Protein AF-A0A7S1PB16-F1 (afdb_monomer_lite)

Structure (mmCIF, N/CA/C/O backbone):
data_AF-A0A7S1PB16-F1
#
_entry.id   AF-A0A7S1PB16-F1
#
loop_
_atom_site.group_PDB
_atom_site.id
_atom_site.type_symbol
_atom_site.label_atom_id
_atom_site.label_alt_id
_atom_site.label_comp_id
_atom_site.label_asym_id
_atom_site.label_entity_id
_atom_site.label_seq_id
_atom_site.pdbx_PDB_ins_code
_atom_site.Cartn_x
_atom_site.Cartn_y
_atom_site.Cartn_z
_atom_site.occupancy
_atom_site.B_iso_or_equiv
_atom_site.auth_seq_id
_atom_site.auth_comp_id
_atom_site.auth_asym_id
_atom_site.auth_atom_id
_atom_site.pdbx_PDB_model_num
ATOM 1 N N . MET A 1 1 ? -54.502 21.151 34.343 1.00 48.69 1 MET A N 1
ATOM 2 C CA . MET A 1 1 ? -53.659 20.332 33.435 1.00 48.69 1 MET A CA 1
ATOM 3 C C . MET A 1 1 ? -52.154 20.657 33.567 1.00 48.69 1 MET A C 1
ATOM 5 O O . MET A 1 1 ? -51.455 20.676 32.569 1.00 48.69 1 MET A O 1
ATOM 9 N N . GLY A 1 2 ? -51.617 20.882 34.780 1.00 51.62 2 GLY A N 1
ATOM 10 C CA . GLY A 1 2 ? -50.191 21.229 34.991 1.00 51.62 2 GLY A CA 1
ATOM 11 C C . GLY A 1 2 ? -49.327 20.142 35.654 1.00 51.62 2 GLY A C 1
ATOM 12 O O . GLY A 1 2 ? -48.115 20.287 35.730 1.00 51.62 2 GLY A O 1
ATOM 13 N N . GLY A 1 3 ? -49.925 19.041 36.126 1.00 49.81 3 GLY A N 1
ATOM 14 C CA . GLY A 1 3 ? -49.221 18.004 36.903 1.00 49.81 3 GLY A CA 1
ATOM 15 C C . GLY A 1 3 ? -48.547 16.899 36.080 1.00 49.81 3 GLY A C 1
ATOM 16 O O . GLY A 1 3 ? -47.761 16.126 36.617 1.00 49.81 3 GLY A O 1
ATOM 17 N N . VAL A 1 4 ? -48.834 16.808 34.778 1.00 56.12 4 VAL A N 1
ATOM 18 C CA . VAL A 1 4 ? -48.311 15.723 33.925 1.00 56.12 4 VAL A CA 1
ATOM 19 C C . VAL A 1 4 ? -46.849 15.975 33.549 1.00 56.12 4 VAL A C 1
ATOM 21 O O . VAL A 1 4 ? -46.043 15.052 33.558 1.00 56.12 4 VAL A O 1
ATOM 24 N N . ILE A 1 5 ? -46.476 17.234 33.304 1.00 54.56 5 ILE A N 1
ATOM 25 C CA . ILE A 1 5 ? -45.124 17.603 32.857 1.00 54.56 5 ILE A CA 1
ATOM 26 C C . ILE A 1 5 ? -44.101 17.451 33.998 1.00 54.56 5 ILE A C 1
ATOM 28 O O . ILE A 1 5 ? -42.995 16.965 33.770 1.00 54.56 5 ILE A O 1
ATOM 32 N N . GLY A 1 6 ? -44.488 17.762 35.242 1.00 54.44 6 GLY A N 1
ATOM 33 C CA . GLY A 1 6 ? -43.626 17.573 36.417 1.00 54.44 6 GLY A CA 1
ATOM 34 C C . GLY A 1 6 ? -43.281 16.103 36.684 1.00 54.44 6 GLY A C 1
ATOM 35 O O . GLY A 1 6 ? -42.134 15.777 36.985 1.00 54.44 6 GLY A O 1
ATOM 36 N N . ASN A 1 7 ? -44.243 15.197 36.475 1.00 56.00 7 ASN A N 1
ATOM 37 C CA . ASN A 1 7 ? -44.021 13.756 36.621 1.00 56.00 7 ASN A CA 1
ATOM 38 C C . ASN A 1 7 ? -43.129 13.172 35.515 1.00 56.00 7 ASN A C 1
ATOM 40 O O . ASN A 1 7 ? -42.406 12.208 35.758 1.00 56.00 7 ASN A O 1
ATOM 44 N N . VAL A 1 8 ? -43.142 13.757 34.313 1.00 58.09 8 VAL A N 1
ATOM 45 C CA . VAL A 1 8 ? -42.243 13.353 33.220 1.00 58.09 8 VAL A CA 1
ATOM 46 C C . VAL A 1 8 ? -40.807 13.788 33.520 1.00 58.09 8 VAL A C 1
ATOM 48 O O . VAL A 1 8 ? -39.894 12.978 33.375 1.00 58.09 8 VAL A O 1
ATOM 51 N N . LEU A 1 9 ? -40.592 15.008 34.025 1.00 52.78 9 LEU A N 1
ATOM 52 C CA . LEU A 1 9 ? -39.249 15.475 34.393 1.00 52.78 9 LEU A CA 1
ATOM 53 C C . LEU A 1 9 ? -38.642 14.672 35.556 1.00 52.78 9 LEU A C 1
ATOM 55 O O . LEU A 1 9 ? -37.471 14.299 35.494 1.00 52.78 9 LEU A O 1
ATOM 59 N N . ALA A 1 10 ? -39.437 14.335 36.577 1.00 53.69 10 ALA A N 1
ATOM 60 C CA . ALA A 1 10 ? -38.983 13.494 37.688 1.00 53.69 10 ALA A CA 1
ATOM 61 C C . ALA A 1 10 ? -38.607 12.069 37.232 1.00 53.69 10 ALA A C 1
ATOM 63 O O . ALA A 1 10 ? -37.671 11.462 37.758 1.00 53.69 10 ALA A O 1
ATOM 64 N N . LYS A 1 11 ? -39.294 11.545 36.209 1.00 53.03 11 LYS A N 1
ATOM 65 C CA . LYS A 1 11 ? -39.022 10.224 35.623 1.00 53.03 11 LYS A CA 1
ATOM 66 C C . LYS A 1 11 ? -37.785 10.209 34.719 1.00 53.03 11 LYS A C 1
ATOM 68 O O . LYS A 1 11 ? -37.146 9.172 34.597 1.00 53.03 11 LYS A O 1
ATOM 73 N N . VAL A 1 12 ? -37.411 11.353 34.139 1.00 53.09 12 VAL A N 1
ATOM 74 C CA . VAL A 1 12 ? -36.155 11.514 33.383 1.00 53.09 12 VAL A CA 1
ATOM 75 C C . VAL A 1 12 ? -34.954 11.682 34.322 1.00 53.09 12 VAL A C 1
ATOM 77 O O . VAL A 1 12 ? -33.888 11.142 34.042 1.00 53.09 12 VAL A O 1
ATOM 80 N N . MET A 1 13 ? -35.118 12.352 35.469 1.00 46.88 13 MET A N 1
ATOM 81 C CA . MET A 1 13 ? -34.020 12.567 36.427 1.00 46.88 13 MET A CA 1
ATOM 82 C C . MET A 1 13 ? -33.721 11.369 37.344 1.00 46.88 13 MET A C 1
ATOM 84 O O . MET A 1 13 ? -32.652 11.323 37.943 1.00 46.88 13 MET A O 1
ATOM 88 N N . THR A 1 14 ? -34.620 10.385 37.448 1.00 47.25 14 THR A N 1
ATOM 89 C CA . THR A 1 14 ? -34.442 9.196 38.310 1.00 47.25 14 THR A CA 1
ATOM 90 C C . THR A 1 14 ? -33.846 7.984 37.601 1.00 47.25 14 THR A C 1
ATOM 92 O O . THR A 1 14 ? -33.612 6.961 38.241 1.00 47.25 14 THR A O 1
ATOM 95 N N . VAL A 1 15 ? -33.479 8.087 36.319 1.00 48.22 15 VAL A N 1
ATOM 96 C CA . VAL A 1 15 ? -32.651 7.055 35.662 1.00 48.22 15 VAL A CA 1
ATOM 97 C C . VAL A 1 15 ? -31.168 7.275 35.993 1.00 48.22 15 VAL A C 1
ATOM 99 O O . VAL A 1 15 ? -30.276 7.208 35.153 1.00 48.22 15 VAL A O 1
ATOM 102 N N . SER A 1 16 ? -30.892 7.545 37.265 1.00 47.16 16 SER A N 1
ATOM 103 C CA . SER A 1 16 ? -29.591 7.338 37.868 1.00 47.16 16 SER A CA 1
ATOM 104 C C . SER A 1 16 ? -29.520 5.890 38.351 1.00 47.16 16 SER A C 1
ATOM 106 O O . SER A 1 16 ? -30.178 5.507 39.312 1.00 47.16 16 SER A O 1
ATOM 108 N N . VAL A 1 17 ? -28.637 5.137 37.694 1.00 50.22 17 VAL A N 1
ATOM 109 C CA . VAL A 1 17 ? -27.987 3.907 38.172 1.00 50.22 17 VAL A CA 1
ATOM 110 C C . VAL A 1 17 ? -28.841 2.632 38.180 1.00 50.22 17 VAL A C 1
ATOM 112 O O . VAL A 1 17 ? -29.514 2.284 39.141 1.00 50.22 17 VAL A O 1
ATOM 115 N N . SER A 1 18 ? -28.618 1.803 37.160 1.00 40.47 18 SER A N 1
ATOM 116 C CA . SER A 1 18 ? -28.539 0.355 37.369 1.00 40.47 18 SER A CA 1
ATOM 117 C C . SER A 1 18 ? -27.461 -0.227 36.455 1.00 40.47 18 SER A C 1
ATOM 119 O O . SER A 1 18 ? -27.718 -0.654 35.330 1.00 40.47 18 SER A O 1
ATOM 121 N N . ARG A 1 19 ? -26.208 -0.212 36.932 1.00 47.47 19 ARG A N 1
ATOM 122 C CA . ARG A 1 19 ? -25.180 -1.130 36.427 1.00 47.47 19 ARG A CA 1
ATOM 123 C C . ARG A 1 19 ? -25.628 -2.532 36.830 1.00 47.47 19 ARG A C 1
ATOM 125 O O . ARG A 1 19 ? -25.368 -2.959 37.951 1.00 47.47 19 ARG A O 1
ATOM 132 N N . LYS A 1 20 ? -26.330 -3.240 35.944 1.00 45.88 20 LYS A N 1
ATOM 133 C CA . LYS A 1 20 ? -26.511 -4.683 36.116 1.00 45.88 20 LYS A CA 1
ATOM 134 C C . LYS A 1 20 ? -25.126 -5.350 36.090 1.00 45.88 20 LYS A C 1
ATOM 136 O O . LYS A 1 20 ? -24.357 -5.070 35.167 1.00 45.88 20 LYS A O 1
ATOM 141 N N . PRO A 1 21 ? -24.807 -6.244 37.043 1.00 49.25 21 PRO A N 1
ATOM 142 C CA . PRO A 1 21 ? -23.650 -7.124 36.966 1.00 49.25 21 PRO A CA 1
ATOM 143 C C . PRO A 1 21 ? -23.987 -8.228 35.958 1.00 49.25 21 PRO A C 1
ATOM 145 O O . PRO A 1 21 ? -24.411 -9.320 36.315 1.00 49.25 21 PRO A O 1
ATOM 148 N N . GLY A 1 22 ? -23.934 -7.893 34.672 1.00 43.31 22 GLY A N 1
ATOM 149 C CA . GLY A 1 22 ? -24.255 -8.808 33.586 1.00 43.31 22 GLY A CA 1
ATOM 150 C C . GLY A 1 22 ? -23.020 -9.016 32.734 1.00 43.31 22 GLY A C 1
ATOM 151 O O . GLY A 1 22 ? -22.624 -8.100 32.018 1.00 43.31 22 GLY A O 1
ATOM 152 N N . GLY A 1 23 ? -22.426 -10.207 32.824 1.00 50.16 23 GLY A N 1
ATOM 153 C CA . GLY A 1 23 ? -21.363 -10.705 31.949 1.00 50.16 23 GLY A CA 1
ATOM 154 C C . GLY A 1 23 ? -21.834 -10.879 30.506 1.00 50.16 23 GLY A C 1
ATOM 155 O O . GLY A 1 23 ? -21.889 -11.991 29.993 1.00 50.16 23 GLY A O 1
ATOM 156 N N . GLY A 1 24 ? -22.205 -9.776 29.860 1.00 54.81 24 GLY A N 1
ATOM 157 C CA . GLY A 1 24 ? -22.232 -9.695 28.409 1.00 54.81 24 GLY A CA 1
ATOM 158 C C . GLY A 1 24 ? -20.799 -9.668 27.872 1.00 54.81 24 GLY A C 1
ATOM 159 O O . GLY A 1 24 ? -19.886 -9.266 28.603 1.00 54.81 24 GLY A O 1
ATOM 160 N N . PRO A 1 25 ? -20.574 -10.086 26.614 1.00 61.34 25 PRO A N 1
ATOM 161 C CA . PRO A 1 25 ? -19.270 -9.920 25.991 1.00 61.34 25 PRO A CA 1
ATOM 162 C C . PRO A 1 25 ? -18.837 -8.451 26.131 1.00 61.34 25 PRO A C 1
ATOM 164 O O . PRO A 1 25 ? -19.681 -7.556 25.999 1.00 61.34 25 PRO A O 1
ATOM 167 N N . PRO A 1 26 ? -17.560 -8.190 26.462 1.00 60.62 26 PRO A N 1
ATOM 168 C CA . PRO A 1 26 ? -17.069 -6.836 26.677 1.00 60.62 26 PRO A CA 1
ATOM 169 C C . PRO A 1 26 ? -17.449 -5.954 25.480 1.00 60.62 26 PRO A C 1
ATOM 171 O O . PRO A 1 26 ? -17.383 -6.434 24.343 1.00 60.62 26 PRO A O 1
ATOM 174 N N . PRO A 1 27 ? -17.862 -4.691 25.702 1.00 62.19 27 PRO A N 1
ATOM 175 C CA . PRO A 1 27 ? -18.257 -3.809 24.612 1.00 62.19 27 PRO A CA 1
ATOM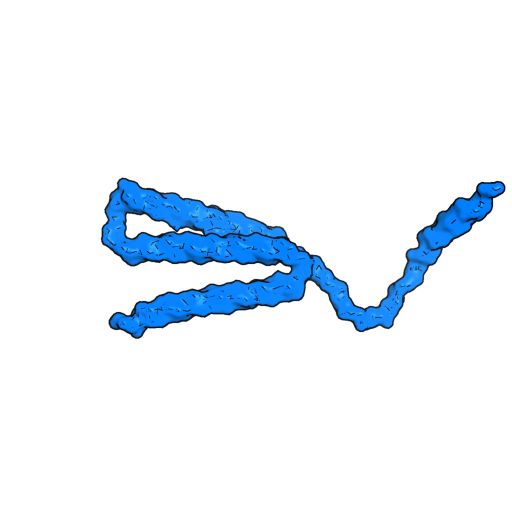 176 C C . PRO A 1 27 ? -17.136 -3.768 23.573 1.00 62.19 27 PRO A C 1
ATOM 178 O O . PRO A 1 27 ? -15.972 -3.544 23.919 1.00 62.19 27 PRO A O 1
ATOM 181 N N . LEU A 1 28 ? -17.485 -4.033 22.310 1.00 62.81 28 LEU A N 1
ATOM 182 C CA . LEU A 1 28 ? -16.530 -4.037 21.206 1.00 62.81 28 LEU A CA 1
ATOM 183 C C . LEU A 1 28 ? -15.825 -2.680 21.175 1.00 62.81 28 LEU A C 1
ATOM 185 O O . LEU A 1 28 ? -16.442 -1.648 20.906 1.00 62.81 28 LEU A O 1
ATOM 189 N N . LEU A 1 29 ? -14.529 -2.679 21.496 1.00 69.75 29 LEU A N 1
ATOM 190 C CA . LEU A 1 29 ? -13.742 -1.455 21.490 1.00 69.75 29 LEU A CA 1
ATOM 191 C C . LEU A 1 29 ? -13.711 -0.889 20.071 1.00 69.75 29 LEU A C 1
ATOM 193 O O . LEU A 1 29 ? -13.301 -1.573 19.124 1.00 69.75 29 LEU A O 1
ATOM 197 N N . LYS A 1 30 ? -14.117 0.379 19.956 1.00 72.25 30 LYS A N 1
ATOM 198 C CA . LYS A 1 30 ? -13.982 1.157 18.727 1.00 72.25 30 LYS A CA 1
ATOM 199 C C . LYS A 1 30 ? -12.512 1.188 18.322 1.00 72.25 30 LYS A C 1
ATOM 201 O O . LYS A 1 30 ? -11.641 1.333 19.179 1.00 72.25 30 LYS A O 1
ATOM 206 N N . ASN A 1 31 ? -12.256 1.024 17.033 1.00 74.75 31 ASN A N 1
ATOM 207 C CA . ASN A 1 31 ? -10.921 0.907 16.469 1.00 74.75 31 ASN A CA 1
ATOM 208 C C . ASN A 1 31 ? -10.045 2.142 16.808 1.00 74.75 31 ASN A C 1
ATOM 210 O O . ASN A 1 31 ? -10.296 3.227 16.272 1.00 74.75 31 ASN A O 1
ATOM 214 N N . PRO A 1 32 ? -9.019 2.008 17.678 1.00 76.12 32 PRO A N 1
ATOM 215 C CA . PRO A 1 32 ? -8.135 3.117 18.026 1.00 76.12 32 PRO A CA 1
ATOM 216 C C . PRO A 1 32 ? -7.055 3.362 16.959 1.00 76.12 32 PRO A C 1
ATOM 218 O O . PRO A 1 32 ? -6.472 4.442 16.928 1.00 76.12 32 PRO A O 1
ATOM 221 N N . SER A 1 33 ? -6.785 2.390 16.078 1.00 79.31 33 SER A N 1
ATOM 222 C CA . SER A 1 33 ? -5.727 2.450 15.061 1.00 79.31 33 SER A CA 1
ATOM 223 C C . SER A 1 33 ? -6.157 3.144 13.769 1.00 79.31 33 SER A C 1
ATOM 225 O O . SER A 1 33 ? -5.319 3.331 12.893 1.00 79.31 33 SER A O 1
ATOM 227 N N . ARG A 1 34 ? -7.404 3.623 13.649 1.00 77.44 34 ARG A N 1
ATOM 228 C CA . ARG A 1 34 ? -7.891 4.331 12.446 1.00 77.44 34 ARG A CA 1
ATOM 229 C C . ARG A 1 34 ? -6.970 5.456 11.978 1.00 77.44 34 ARG A C 1
ATOM 231 O O . ARG A 1 34 ? -6.630 5.516 10.801 1.00 77.44 34 ARG A O 1
ATOM 238 N N . ALA A 1 35 ? -6.549 6.325 12.898 1.00 77.44 35 ALA A N 1
ATOM 239 C CA . ALA A 1 35 ? -5.649 7.431 12.578 1.00 77.44 35 ALA A CA 1
ATOM 240 C C . ALA A 1 35 ? -4.292 6.919 12.068 1.00 77.44 35 ALA A C 1
ATOM 242 O O . ALA A 1 35 ? -3.784 7.401 11.060 1.00 77.44 35 ALA A O 1
ATOM 243 N N . SER A 1 36 ? -3.740 5.889 12.712 1.00 82.38 36 SER A N 1
ATOM 244 C CA . SER A 1 36 ? -2.491 5.248 12.295 1.00 82.38 36 SER A CA 1
ATOM 245 C C . SER A 1 36 ? -2.611 4.574 10.924 1.00 82.38 36 SER A C 1
ATOM 247 O O . SER A 1 36 ? -1.700 4.705 10.113 1.00 82.38 36 SER A O 1
ATOM 249 N N . CYS A 1 37 ? -3.734 3.910 10.627 1.00 83.50 37 CYS A N 1
ATOM 250 C CA . CYS A 1 37 ? -3.998 3.307 9.318 1.00 83.50 37 CYS A CA 1
ATOM 251 C C . CYS A 1 37 ? -4.085 4.365 8.211 1.00 83.50 37 CYS A C 1
ATOM 253 O O . CYS A 1 37 ? -3.535 4.160 7.134 1.00 83.50 37 CYS A O 1
ATOM 255 N N . LEU A 1 38 ? -4.712 5.515 8.474 1.00 80.88 38 LEU A N 1
ATOM 256 C CA . LEU A 1 38 ? -4.771 6.621 7.511 1.00 80.88 38 LEU A CA 1
ATOM 257 C C . LEU A 1 38 ? -3.397 7.252 7.264 1.00 80.88 38 LEU A C 1
ATOM 259 O O . LEU A 1 38 ? -3.054 7.525 6.116 1.00 80.88 38 LEU A O 1
ATOM 263 N N . ILE A 1 39 ? -2.589 7.436 8.313 1.00 85.69 39 ILE A N 1
ATOM 264 C CA . ILE A 1 39 ? -1.206 7.918 8.171 1.00 85.69 39 ILE A CA 1
ATOM 265 C C . ILE A 1 39 ? -0.389 6.924 7.338 1.00 85.69 39 ILE A C 1
ATOM 267 O O . ILE A 1 39 ? 0.312 7.332 6.415 1.00 85.69 39 ILE A O 1
ATOM 271 N N . ALA A 1 40 ? -0.512 5.623 7.614 1.00 84.94 40 ALA A N 1
ATOM 272 C CA . ALA A 1 40 ? 0.165 4.585 6.843 1.00 84.94 40 ALA A CA 1
ATOM 273 C C . ALA A 1 40 ? -0.274 4.591 5.370 1.00 84.94 40 ALA A C 1
ATOM 275 O O . ALA A 1 40 ? 0.579 4.573 4.487 1.00 84.94 40 ALA A O 1
ATOM 276 N N . ALA A 1 41 ? -1.578 4.698 5.092 1.00 84.81 41 ALA A N 1
ATOM 277 C CA . ALA A 1 41 ? -2.099 4.819 3.731 1.00 84.81 41 ALA A CA 1
ATOM 278 C C . ALA A 1 41 ? -1.539 6.054 3.006 1.00 84.81 41 ALA A C 1
ATOM 280 O O . ALA A 1 41 ? -1.154 5.965 1.842 1.00 84.81 41 ALA A O 1
ATOM 281 N N . PHE A 1 42 ? -1.441 7.192 3.698 1.00 87.38 42 PHE A N 1
ATOM 282 C CA . PHE A 1 42 ? -0.887 8.421 3.133 1.00 87.38 42 PHE A CA 1
ATOM 283 C C . PHE A 1 42 ? 0.602 8.284 2.790 1.00 87.38 42 PHE A C 1
ATOM 285 O O . PHE A 1 42 ? 1.015 8.613 1.679 1.00 87.38 42 PHE A O 1
ATOM 292 N N . VAL A 1 43 ? 1.406 7.741 3.709 1.00 89.62 43 VAL A N 1
ATOM 293 C CA . VAL A 1 43 ? 2.827 7.455 3.455 1.00 89.62 43 VAL A CA 1
ATOM 294 C C . VAL A 1 43 ? 2.976 6.507 2.266 1.00 89.62 43 VAL A C 1
ATOM 296 O O . VAL A 1 43 ? 3.814 6.728 1.395 1.00 89.62 43 VAL A O 1
ATOM 299 N N . GLN A 1 44 ? 2.130 5.484 2.181 1.00 87.00 44 GLN A N 1
ATOM 300 C CA . GLN A 1 44 ? 2.197 4.506 1.104 1.00 87.00 44 GLN A CA 1
ATOM 301 C C . GLN A 1 44 ? 1.810 5.095 -0.259 1.00 87.00 44 GLN A C 1
ATOM 303 O O . GLN A 1 44 ? 2.436 4.765 -1.267 1.00 87.00 44 GLN A O 1
ATOM 308 N N . ALA A 1 45 ? 0.857 6.029 -0.287 1.00 84.31 45 ALA A N 1
ATOM 309 C CA . ALA A 1 45 ? 0.525 6.796 -1.481 1.00 84.31 45 ALA A CA 1
ATOM 310 C C . ALA A 1 45 ? 1.708 7.661 -1.956 1.00 84.31 45 ALA A C 1
ATOM 312 O O . ALA A 1 45 ? 1.981 7.716 -3.155 1.00 84.31 45 ALA A O 1
ATOM 313 N N . LEU A 1 46 ? 2.463 8.278 -1.038 1.00 88.38 46 LEU A N 1
ATOM 314 C CA . LEU A 1 46 ? 3.680 9.021 -1.390 1.00 88.38 46 LEU A CA 1
ATOM 315 C C . LEU A 1 46 ? 4.759 8.108 -1.988 1.00 88.38 46 LEU A C 1
ATOM 317 O O . LEU A 1 46 ? 5.367 8.462 -2.997 1.00 88.38 46 LEU A O 1
ATOM 321 N N . VAL A 1 47 ? 4.966 6.921 -1.409 1.00 88.00 47 VAL A N 1
ATOM 322 C CA . VAL A 1 47 ? 5.905 5.914 -1.941 1.00 88.00 47 VAL A CA 1
ATOM 323 C C . VAL A 1 47 ? 5.476 5.427 -3.329 1.00 88.00 47 VAL A C 1
ATOM 325 O O . VAL A 1 47 ? 6.305 5.194 -4.205 1.00 88.00 47 VAL A O 1
ATOM 328 N N . PHE A 1 48 ? 4.173 5.288 -3.561 1.00 87.69 48 PHE A N 1
ATOM 329 C CA . PHE A 1 48 ? 3.654 4.929 -4.875 1.00 87.69 48 PHE A CA 1
ATOM 330 C C . PHE A 1 48 ? 3.928 6.021 -5.920 1.00 87.69 48 PHE A C 1
ATOM 332 O O . PHE A 1 48 ? 4.378 5.715 -7.025 1.00 87.69 48 PHE A O 1
ATOM 339 N N . LEU A 1 49 ? 3.730 7.294 -5.564 1.00 88.00 49 LEU A N 1
ATOM 340 C CA . LEU A 1 49 ? 4.033 8.421 -6.450 1.00 88.00 49 LEU A CA 1
ATOM 341 C C . LEU A 1 49 ? 5.519 8.485 -6.815 1.00 88.00 49 LEU A C 1
ATOM 343 O O . LEU A 1 49 ? 5.842 8.712 -7.981 1.00 88.00 49 LEU A O 1
ATOM 347 N N . THR A 1 50 ? 6.420 8.241 -5.859 1.00 86.81 50 THR A N 1
ATOM 348 C CA . THR A 1 50 ? 7.863 8.195 -6.142 1.00 86.81 50 THR A CA 1
ATOM 349 C C . THR A 1 50 ? 8.253 6.992 -7.001 1.00 86.81 50 THR A C 1
ATOM 351 O O . THR A 1 50 ? 9.101 7.123 -7.881 1.00 86.81 50 THR A O 1
ATOM 354 N N . ALA A 1 51 ? 7.617 5.831 -6.821 1.00 84.81 51 ALA A N 1
ATOM 355 C CA . ALA A 1 51 ? 7.853 4.667 -7.676 1.00 84.81 51 ALA A CA 1
ATOM 356 C C . ALA A 1 51 ? 7.379 4.893 -9.125 1.00 84.81 51 ALA A C 1
ATOM 358 O O . ALA A 1 51 ? 8.054 4.483 -10.071 1.00 84.81 51 ALA A O 1
ATOM 359 N N . ILE A 1 52 ? 6.238 5.565 -9.326 1.00 85.38 52 ILE A N 1
ATOM 360 C CA . ILE A 1 52 ? 5.771 5.926 -10.673 1.00 85.38 52 ILE A CA 1
ATOM 361 C C . ILE A 1 52 ? 6.698 6.956 -11.308 1.00 85.38 52 ILE A C 1
ATOM 363 O O . ILE A 1 52 ? 7.094 6.777 -12.458 1.00 85.38 52 ILE A O 1
ATOM 367 N N . SER A 1 53 ? 7.058 8.021 -10.587 1.00 86.75 53 SER A N 1
ATOM 368 C CA . SER A 1 53 ? 7.916 9.064 -11.153 1.00 86.75 53 SER A CA 1
ATOM 369 C C . SER A 1 53 ? 9.287 8.512 -11.546 1.00 86.75 53 SER A C 1
ATOM 371 O O . SER A 1 53 ? 9.788 8.856 -12.614 1.00 86.75 53 SER A O 1
ATOM 373 N N . ALA A 1 54 ? 9.843 7.582 -10.762 1.00 82.38 54 ALA A N 1
ATOM 374 C CA . ALA A 1 54 ? 11.068 6.867 -11.106 1.00 82.38 54 ALA A CA 1
ATOM 375 C C . ALA A 1 54 ? 10.921 6.024 -12.388 1.00 82.38 54 ALA A C 1
ATOM 377 O O . ALA A 1 54 ? 11.791 6.090 -13.252 1.00 82.38 54 ALA A O 1
ATOM 378 N N . ASN A 1 55 ? 9.812 5.291 -12.555 1.00 81.19 55 ASN A N 1
ATOM 379 C CA . ASN A 1 55 ? 9.536 4.525 -13.781 1.00 81.19 55 ASN A CA 1
ATOM 380 C C . ASN A 1 55 ? 9.411 5.426 -15.019 1.00 81.19 55 ASN A C 1
ATOM 382 O O . ASN A 1 55 ? 9.948 5.109 -16.082 1.00 81.19 55 ASN A O 1
ATOM 386 N N . VAL A 1 56 ? 8.699 6.550 -14.892 1.00 83.19 56 VAL A N 1
ATOM 387 C CA . VAL A 1 56 ? 8.538 7.518 -15.988 1.00 83.19 56 VAL A CA 1
ATOM 388 C C . VAL A 1 56 ? 9.894 8.109 -16.358 1.00 83.19 56 VAL A C 1
ATOM 390 O O . VAL A 1 56 ? 10.251 8.132 -17.531 1.00 83.19 56 VAL A O 1
ATOM 393 N N . LEU A 1 57 ? 10.682 8.520 -15.364 1.00 83.94 57 LEU A N 1
ATOM 394 C CA . LEU A 1 57 ? 12.009 9.085 -15.581 1.00 83.94 57 LEU A CA 1
ATOM 395 C C . LEU A 1 57 ? 12.959 8.076 -16.244 1.00 83.94 57 LEU A C 1
ATOM 397 O O . LEU A 1 57 ? 13.675 8.426 -17.177 1.00 83.94 57 LEU A O 1
ATOM 401 N N . GLN A 1 58 ? 12.920 6.815 -15.811 1.00 78.50 58 GLN A N 1
ATOM 402 C CA . GLN A 1 58 ? 13.698 5.725 -16.400 1.00 78.50 58 GLN A CA 1
ATOM 403 C C . GLN A 1 58 ? 13.326 5.475 -17.868 1.00 78.50 58 GLN A C 1
ATOM 405 O O . GLN A 1 58 ? 14.216 5.230 -18.675 1.00 78.50 58 GLN A O 1
ATOM 410 N N . SER A 1 59 ? 12.037 5.580 -18.209 1.00 76.56 59 SER A N 1
ATOM 411 C CA . SER A 1 59 ? 11.537 5.412 -19.583 1.00 76.56 59 SER A CA 1
ATOM 412 C C . SER A 1 59 ? 11.908 6.584 -20.497 1.00 76.56 59 SER A C 1
ATOM 414 O O . SER A 1 59 ? 12.055 6.401 -21.696 1.00 76.56 59 SER A O 1
ATOM 416 N N . MET A 1 60 ? 12.043 7.792 -19.941 1.00 80.62 60 MET A N 1
ATOM 417 C CA . MET A 1 60 ? 12.399 8.997 -20.702 1.00 80.62 60 MET A CA 1
ATOM 418 C C . MET A 1 60 ? 13.909 9.141 -20.917 1.00 80.62 60 MET A C 1
ATOM 420 O O . MET A 1 60 ? 14.331 9.745 -21.898 1.00 80.62 60 MET A O 1
ATOM 424 N N . LEU A 1 61 ? 14.719 8.632 -19.985 1.00 79.50 61 LEU A N 1
ATOM 425 C CA . LEU A 1 61 ? 16.178 8.771 -20.010 1.00 79.50 61 LEU A CA 1
ATOM 426 C C . LEU A 1 61 ? 16.910 7.518 -20.518 1.00 79.50 61 LEU A C 1
ATOM 428 O O . LEU A 1 61 ? 18.137 7.539 -20.560 1.00 79.50 61 LEU A O 1
ATOM 432 N N . ASP A 1 62 ? 16.194 6.427 -20.831 1.00 68.25 62 ASP A N 1
ATOM 433 C CA . ASP A 1 62 ? 16.752 5.106 -21.190 1.00 68.25 62 ASP A CA 1
ATOM 434 C C . ASP A 1 62 ? 17.897 4.651 -20.261 1.00 68.25 62 ASP A C 1
ATOM 436 O O . ASP A 1 62 ? 18.824 3.927 -20.631 1.00 68.25 62 ASP A O 1
ATOM 440 N N . TRP A 1 63 ? 17.838 5.086 -18.998 1.00 64.44 63 TRP A N 1
ATOM 441 C CA . TRP A 1 63 ? 19.012 5.108 -18.125 1.00 64.44 63 TRP A CA 1
ATOM 442 C C . TRP A 1 63 ? 19.452 3.709 -17.684 1.00 64.44 63 TRP A C 1
ATOM 444 O O . TRP A 1 63 ? 20.593 3.497 -17.274 1.00 64.44 63 TRP A O 1
ATOM 454 N N . SER A 1 64 ? 18.551 2.729 -17.784 1.00 60.38 64 SER A N 1
ATOM 455 C CA . SER A 1 64 ? 18.909 1.328 -17.641 1.00 60.38 64 SER A CA 1
ATOM 456 C C . SER A 1 64 ? 18.115 0.462 -18.615 1.00 60.38 64 SER A C 1
ATOM 458 O O . SER A 1 64 ? 16.932 0.203 -18.403 1.00 60.38 64 SER A O 1
ATOM 460 N N . CYS A 1 65 ? 18.791 -0.106 -19.608 1.00 63.81 65 CYS A N 1
ATOM 461 C CA . CYS A 1 65 ? 18.251 -1.177 -20.453 1.00 63.81 65 CYS A CA 1
ATOM 462 C C . CYS A 1 65 ? 18.121 -2.526 -19.711 1.00 63.81 65 CYS A C 1
ATOM 464 O O . CYS A 1 65 ? 18.030 -3.575 -20.342 1.00 63.81 65 CYS A O 1
ATOM 466 N N . ASN A 1 66 ? 18.167 -2.539 -18.372 1.00 75.06 66 ASN A N 1
ATOM 467 C CA . ASN A 1 66 ? 18.066 -3.768 -17.597 1.00 75.06 66 ASN A CA 1
ATOM 468 C C . ASN A 1 66 ? 16.584 -4.100 -17.326 1.00 75.06 66 ASN A C 1
ATOM 470 O O . ASN A 1 66 ? 15.964 -3.432 -16.492 1.00 75.06 66 ASN A O 1
ATOM 474 N N . PRO A 1 67 ? 16.018 -5.145 -17.962 1.00 72.38 67 PRO A N 1
ATOM 475 C CA . PRO A 1 67 ? 14.597 -5.484 -17.841 1.00 72.38 67 PRO A CA 1
ATOM 476 C C . PRO A 1 67 ? 14.197 -5.863 -16.409 1.00 72.38 67 PRO A C 1
ATOM 478 O O . PRO A 1 67 ? 13.040 -5.713 -16.012 1.00 72.38 67 PRO A O 1
ATOM 481 N N . TRP A 1 68 ? 15.158 -6.316 -15.600 1.00 76.88 68 TRP A N 1
ATOM 482 C CA . TRP A 1 68 ? 14.914 -6.657 -14.205 1.00 76.88 68 TRP A CA 1
ATOM 483 C C . TRP A 1 68 ? 14.569 -5.424 -13.375 1.00 76.88 68 TRP A C 1
ATOM 485 O O . TRP A 1 68 ? 13.642 -5.484 -12.573 1.00 76.88 68 TRP A O 1
ATOM 495 N N . THR A 1 69 ? 15.252 -4.300 -13.596 1.00 75.25 69 THR A N 1
ATOM 496 C CA . THR A 1 69 ? 15.041 -3.060 -12.838 1.00 75.25 69 THR A CA 1
ATOM 497 C C . THR A 1 69 ? 13.616 -2.537 -13.020 1.00 75.25 69 THR A C 1
ATOM 499 O O . THR A 1 69 ? 12.936 -2.252 -12.035 1.00 75.25 69 THR A O 1
ATOM 502 N N . THR A 1 70 ? 13.120 -2.499 -14.258 1.00 75.69 70 THR A N 1
ATOM 503 C CA . THR A 1 70 ? 11.734 -2.109 -14.566 1.00 75.69 70 THR A CA 1
ATOM 504 C C . THR A 1 70 ? 10.725 -3.070 -13.936 1.00 75.69 70 THR A C 1
ATOM 506 O O . THR A 1 70 ? 9.744 -2.635 -13.336 1.00 75.69 70 THR A O 1
ATOM 509 N N . CYS A 1 71 ? 10.987 -4.381 -13.987 1.00 79.38 71 CYS A N 1
ATOM 510 C CA . CYS A 1 71 ? 10.133 -5.378 -13.339 1.00 79.38 71 CYS A CA 1
ATOM 511 C C . CYS A 1 71 ? 10.051 -5.168 -11.814 1.00 79.38 71 CYS A C 1
ATOM 513 O O . CYS A 1 71 ? 8.963 -5.235 -11.239 1.00 79.38 71 CYS A O 1
ATOM 515 N N . TYR A 1 72 ? 11.170 -4.850 -11.152 1.00 78.12 72 TYR A N 1
ATOM 516 C CA . TYR A 1 72 ? 11.191 -4.532 -9.720 1.00 78.12 72 TYR A CA 1
ATOM 517 C C . TYR A 1 72 ? 10.372 -3.285 -9.381 1.00 78.12 72 TYR A C 1
ATOM 519 O O . TYR A 1 72 ? 9.599 -3.322 -8.423 1.00 78.12 72 TYR A O 1
ATOM 527 N N . PHE A 1 73 ? 10.515 -2.204 -10.152 1.00 78.38 73 PHE A N 1
ATOM 528 C CA . PHE A 1 73 ? 9.759 -0.971 -9.923 1.00 78.38 73 PHE A CA 1
ATOM 529 C C . PHE A 1 73 ? 8.257 -1.138 -10.188 1.00 78.38 73 PHE A C 1
ATOM 531 O O . PHE A 1 73 ? 7.437 -0.550 -9.486 1.00 78.38 73 PHE A O 1
ATOM 538 N N . GLN A 1 74 ? 7.867 -1.958 -11.165 1.00 80.69 74 GLN A N 1
ATOM 539 C CA . GLN A 1 74 ? 6.458 -2.286 -11.395 1.00 80.69 74 GLN A CA 1
ATOM 540 C C . GLN A 1 74 ? 5.883 -3.145 -10.260 1.00 80.69 74 GLN A C 1
ATOM 542 O O . GLN A 1 74 ? 4.801 -2.854 -9.751 1.00 80.69 74 GLN A O 1
ATOM 547 N N . LEU A 1 75 ? 6.615 -4.171 -9.811 1.00 82.31 75 LEU A N 1
ATOM 548 C CA . LEU A 1 75 ? 6.197 -5.006 -8.681 1.00 82.31 75 LEU A CA 1
ATOM 549 C C . LEU A 1 75 ? 6.069 -4.196 -7.385 1.00 82.31 75 LEU A C 1
ATOM 551 O O . LEU A 1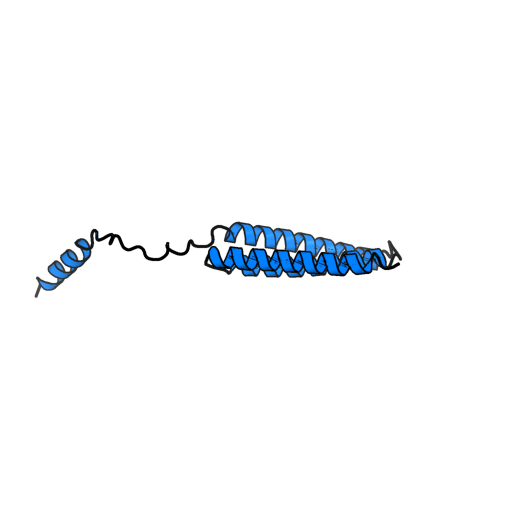 75 ? 5.096 -4.374 -6.652 1.00 82.31 75 LEU A O 1
ATOM 555 N N . SER A 1 76 ? 7.009 -3.290 -7.104 1.00 81.12 76 SER A N 1
ATOM 556 C CA . SER A 1 76 ? 6.943 -2.436 -5.915 1.00 81.12 76 SER A CA 1
ATOM 557 C C . SER A 1 76 ? 5.757 -1.470 -5.969 1.00 81.12 76 SER A C 1
ATOM 559 O O . SER A 1 76 ? 5.079 -1.294 -4.955 1.00 81.12 76 SER A O 1
ATOM 561 N N . ALA A 1 77 ? 5.440 -0.921 -7.146 1.00 81.31 77 ALA A N 1
ATOM 562 C CA . ALA A 1 77 ? 4.268 -0.075 -7.352 1.00 81.31 77 ALA A CA 1
ATOM 563 C C . ALA A 1 77 ? 2.953 -0.839 -7.103 1.00 81.31 77 ALA A C 1
ATOM 565 O O . ALA A 1 77 ? 2.079 -0.346 -6.388 1.00 81.31 77 ALA A O 1
ATOM 566 N N . VAL A 1 78 ? 2.831 -2.072 -7.612 1.00 84.62 78 VAL A N 1
ATOM 567 C CA . VAL A 1 78 ? 1.652 -2.931 -7.385 1.00 84.62 78 VAL A CA 1
ATOM 568 C C . VAL A 1 78 ? 1.489 -3.281 -5.904 1.00 84.62 78 VAL A C 1
ATOM 570 O O . VAL A 1 78 ? 0.386 -3.188 -5.365 1.00 84.62 78 VAL A O 1
ATOM 573 N N . ILE A 1 79 ? 2.579 -3.638 -5.220 1.00 84.38 79 ILE A N 1
ATOM 574 C CA . ILE A 1 79 ? 2.545 -3.937 -3.781 1.00 84.38 7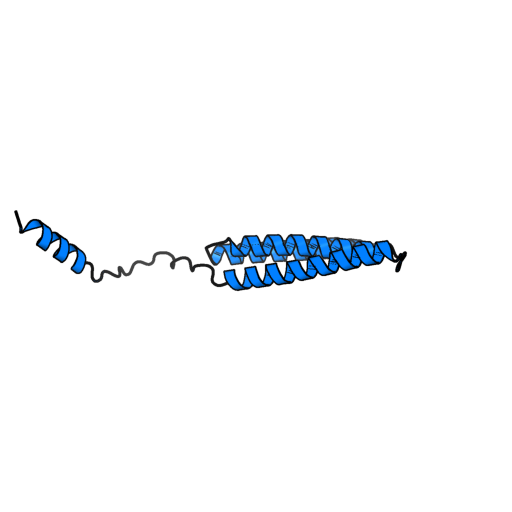9 ILE A CA 1
ATOM 575 C C . ILE A 1 79 ? 2.120 -2.697 -2.984 1.00 84.38 79 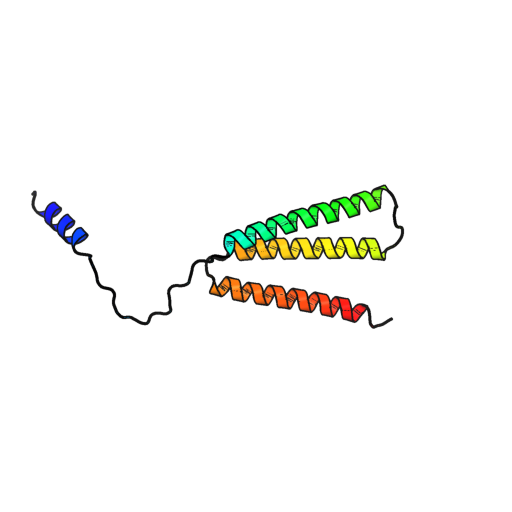ILE A C 1
ATOM 577 O O . ILE A 1 79 ? 1.292 -2.824 -2.086 1.00 84.38 79 ILE A O 1
ATOM 581 N N . CYS A 1 80 ? 2.621 -1.506 -3.333 1.00 84.88 80 CYS A N 1
ATOM 582 C CA . CYS A 1 80 ? 2.225 -0.253 -2.681 1.00 84.88 80 CYS A CA 1
ATOM 583 C C . CYS A 1 80 ? 0.742 0.083 -2.882 1.00 84.88 80 CYS A C 1
ATOM 585 O O . CYS A 1 80 ? 0.098 0.562 -1.949 1.00 84.88 80 CYS A O 1
ATOM 587 N N . LEU A 1 81 ? 0.173 -0.186 -4.061 1.00 83.94 81 LEU A N 1
ATOM 588 C CA . LEU A 1 81 ? -1.265 -0.012 -4.293 1.00 83.94 81 LEU A CA 1
ATOM 589 C C . LEU A 1 81 ? -2.087 -0.951 -3.413 1.00 83.94 81 LEU A C 1
ATOM 591 O O . LEU A 1 81 ? -3.009 -0.504 -2.731 1.00 83.94 81 LEU A O 1
ATOM 595 N N . LEU A 1 82 ? -1.729 -2.237 -3.388 1.00 85.50 82 LEU A N 1
ATOM 596 C CA . LEU A 1 82 ? -2.433 -3.236 -2.585 1.00 85.50 82 LEU A CA 1
ATOM 597 C C . LEU A 1 82 ? -2.390 -2.894 -1.094 1.00 85.50 82 LEU A C 1
ATOM 599 O O . LEU A 1 82 ? -3.414 -2.973 -0.416 1.00 85.50 82 LEU A O 1
ATOM 603 N N . THR A 1 83 ? -1.235 -2.468 -0.581 1.00 82.94 83 THR A N 1
ATOM 604 C CA . THR A 1 83 ? -1.101 -2.085 0.828 1.00 82.94 83 THR A CA 1
ATOM 605 C C . THR A 1 83 ? -1.837 -0.787 1.148 1.00 82.94 83 THR A C 1
ATOM 607 O O . THR A 1 83 ? -2.465 -0.705 2.200 1.00 82.94 83 THR A O 1
ATOM 610 N N . THR A 1 84 ? -1.857 0.195 0.241 1.00 83.88 84 THR A N 1
ATOM 611 C CA . THR A 1 84 ? -2.660 1.422 0.407 1.00 83.88 84 THR A CA 1
ATOM 612 C C . THR A 1 84 ? -4.150 1.101 0.522 1.00 83.88 84 THR A C 1
ATOM 614 O O . THR A 1 84 ? -4.796 1.523 1.480 1.00 83.88 84 THR A O 1
ATOM 617 N N . VAL A 1 85 ? -4.692 0.308 -0.411 1.00 85.50 85 VAL A N 1
ATOM 618 C CA . VAL A 1 85 ? -6.105 -0.117 -0.393 1.00 85.50 85 VAL A CA 1
ATOM 619 C C . VAL A 1 85 ? -6.427 -0.866 0.898 1.00 85.50 85 VAL A C 1
ATOM 621 O O . VAL A 1 85 ? -7.459 -0.625 1.523 1.00 85.50 85 VAL A O 1
ATOM 624 N N . PHE A 1 86 ? -5.516 -1.730 1.339 1.00 85.31 86 PHE A N 1
ATOM 625 C CA . PHE A 1 86 ? -5.670 -2.490 2.569 1.00 85.31 86 PHE A CA 1
ATOM 626 C C . PHE A 1 86 ? -5.684 -1.602 3.826 1.00 85.31 86 PHE A C 1
ATOM 628 O O . PHE A 1 86 ? -6.544 -1.779 4.688 1.00 85.31 86 PHE A O 1
ATOM 635 N N . TYR A 1 87 ? -4.805 -0.601 3.928 1.00 83.31 87 TYR A N 1
ATOM 636 C CA . TYR A 1 87 ? -4.816 0.342 5.051 1.00 83.31 87 TYR A CA 1
ATOM 637 C C . TYR A 1 87 ? -6.061 1.234 5.071 1.00 83.31 87 TYR A C 1
ATOM 639 O O . TYR A 1 87 ? -6.597 1.502 6.147 1.00 83.31 87 TYR A O 1
ATOM 647 N N . VAL A 1 88 ? -6.557 1.655 3.903 1.00 82.88 88 VAL A N 1
ATOM 648 C CA . VAL A 1 88 ? -7.831 2.384 3.797 1.00 82.88 88 VAL A CA 1
ATOM 649 C C . VAL A 1 88 ? -8.988 1.503 4.266 1.00 82.88 88 VAL A C 1
ATOM 651 O O . VAL A 1 88 ? -9.811 1.947 5.064 1.00 82.88 88 VAL A O 1
ATOM 654 N N . PHE A 1 89 ? -9.015 0.234 3.853 1.00 84.19 89 PHE A N 1
ATOM 655 C CA . PHE A 1 89 ? -10.013 -0.724 4.320 1.00 84.19 89 PHE A CA 1
ATOM 656 C C . PHE A 1 89 ? -9.969 -0.900 5.847 1.00 84.19 89 PHE A C 1
ATOM 658 O O . PHE A 1 89 ? -11.002 -0.778 6.503 1.00 84.19 89 PHE A O 1
ATOM 665 N N . LEU A 1 90 ? -8.781 -1.089 6.438 1.00 80.25 90 LEU A N 1
ATOM 666 C CA . LEU A 1 90 ? -8.616 -1.179 7.896 1.00 80.25 90 LEU A CA 1
ATOM 667 C C . LEU A 1 90 ? -9.069 0.093 8.629 1.00 80.25 90 LEU A C 1
ATOM 669 O O . LEU A 1 90 ? -9.611 0.004 9.731 1.00 80.25 90 LEU A O 1
ATOM 673 N N . ALA A 1 91 ? -8.896 1.271 8.023 1.00 77.38 91 ALA A N 1
ATOM 674 C CA . ALA A 1 91 ? -9.389 2.526 8.584 1.00 77.38 91 ALA A CA 1
ATOM 675 C C . ALA A 1 91 ? -10.928 2.598 8.597 1.00 77.38 91 ALA A C 1
ATOM 677 O O . ALA A 1 91 ? -11.508 3.163 9.529 1.00 77.38 91 ALA A O 1
ATOM 678 N N . CYS A 1 92 ? -11.604 1.993 7.616 1.00 79.94 92 CYS A N 1
ATOM 679 C CA . CYS A 1 92 ? -13.065 1.917 7.573 1.00 79.94 92 CYS A CA 1
ATOM 680 C C . CYS A 1 92 ? -13.647 0.950 8.616 1.00 79.94 92 CYS A C 1
ATOM 682 O O . CYS A 1 92 ? -14.774 1.151 9.058 1.00 79.94 92 CYS A O 1
ATOM 684 N N . VAL A 1 93 ? -12.889 -0.042 9.088 1.00 83.56 93 VAL A N 1
ATOM 685 C CA . VAL A 1 93 ? -13.363 -1.003 10.098 1.00 83.56 93 VAL A CA 1
ATOM 686 C C . VAL A 1 93 ? -13.608 -0.314 11.450 1.00 83.56 93 VAL A C 1
ATOM 688 O O . VAL A 1 93 ? -12.715 0.328 12.013 1.00 83.56 93 VAL A O 1
ATOM 691 N N . ASP A 1 94 ? -14.834 -0.431 11.976 1.00 74.75 94 ASP A N 1
ATOM 692 C CA . ASP A 1 94 ? -15.268 0.196 13.238 1.00 74.75 94 ASP A CA 1
ATOM 693 C C . ASP A 1 94 ? -14.782 -0.541 14.490 1.00 74.75 94 ASP A C 1
ATOM 695 O O . ASP A 1 94 ? -14.522 0.099 15.515 1.00 74.75 94 ASP A O 1
ATOM 699 N N . TYR A 1 95 ? -14.623 -1.865 14.419 1.00 77.38 95 TYR A N 1
ATOM 700 C CA . TYR A 1 95 ? -14.339 -2.712 15.576 1.00 77.38 95 TYR A CA 1
ATOM 701 C C . TYR A 1 95 ? -12.909 -3.260 15.571 1.00 77.38 95 TYR A C 1
ATOM 703 O O . TYR A 1 95 ? -12.416 -3.789 14.579 1.00 77.38 95 TYR A O 1
ATOM 711 N N . ARG A 1 96 ? -12.243 -3.198 16.730 1.00 72.75 96 ARG A N 1
ATOM 712 C CA . ARG A 1 96 ? -10.848 -3.652 16.895 1.00 72.75 96 ARG A CA 1
ATOM 713 C C . ARG A 1 96 ? -10.644 -5.157 16.656 1.00 72.75 96 ARG A C 1
ATOM 715 O O . ARG A 1 96 ? -9.556 -5.575 16.274 1.00 72.75 96 ARG A O 1
ATOM 722 N N . SER A 1 97 ? -11.660 -5.979 16.929 1.00 71.75 97 SER A N 1
ATOM 723 C CA . SER A 1 97 ? -11.584 -7.433 16.710 1.00 71.75 97 SER A CA 1
ATOM 724 C C . SER A 1 97 ? -11.421 -7.756 15.224 1.00 71.75 97 SER A C 1
ATOM 726 O O . SER A 1 97 ? -10.525 -8.508 14.844 1.00 71.75 97 SER A O 1
ATOM 728 N N . ASP A 1 98 ? -12.241 -7.116 14.394 1.00 74.06 98 ASP A N 1
ATOM 729 C CA . ASP A 1 98 ? -12.225 -7.295 12.947 1.00 74.06 98 ASP A CA 1
ATOM 730 C C . ASP A 1 98 ? -10.945 -6.710 12.342 1.00 74.06 98 ASP A C 1
ATOM 732 O O . ASP A 1 98 ? -10.306 -7.353 11.516 1.00 74.06 98 ASP A O 1
ATOM 736 N N . GLU A 1 99 ? -10.504 -5.538 12.813 1.00 77.81 99 GLU A N 1
ATOM 737 C CA . GLU A 1 99 ? -9.253 -4.902 12.371 1.00 77.81 99 GLU A CA 1
ATOM 738 C C . GLU A 1 99 ? -8.040 -5.826 12.542 1.00 77.81 99 GLU A C 1
ATOM 740 O O . GLU A 1 99 ? -7.259 -6.006 11.604 1.00 77.81 99 GLU A O 1
ATOM 745 N N . ARG A 1 100 ? -7.913 -6.488 13.699 1.00 76.69 100 ARG A N 1
ATOM 746 C CA . ARG A 1 100 ? -6.846 -7.471 13.931 1.00 76.69 100 ARG A CA 1
ATOM 747 C C . ARG A 1 100 ? -6.954 -8.665 12.996 1.00 76.69 100 ARG A C 1
ATOM 749 O O . ARG A 1 100 ? -5.938 -9.088 12.448 1.00 76.69 100 ARG A O 1
ATOM 756 N N . TRP A 1 101 ? -8.159 -9.201 12.808 1.00 76.50 101 TRP A N 1
ATOM 757 C CA . TRP A 1 101 ? -8.377 -10.354 11.936 1.00 76.50 101 TRP A CA 1
ATOM 758 C C . TRP A 1 101 ? -7.988 -10.051 10.487 1.00 76.50 101 TRP A C 1
ATOM 760 O O . TRP A 1 101 ? -7.238 -10.808 9.867 1.00 76.50 101 TRP A O 1
ATOM 770 N N . TYR A 1 102 ? -8.408 -8.892 9.978 1.00 77.19 102 TYR A N 1
ATOM 771 C CA . TYR A 1 102 ? -8.020 -8.430 8.652 1.00 77.19 102 TYR A CA 1
ATOM 772 C C . TYR A 1 102 ? -6.517 -8.183 8.555 1.00 77.19 102 TYR A C 1
ATOM 774 O O . TYR A 1 102 ? -5.910 -8.643 7.592 1.00 77.19 102 TYR A O 1
ATOM 782 N N . SER A 1 103 ? -5.895 -7.554 9.559 1.00 76.50 103 SER A N 1
ATOM 783 C CA . SER A 1 103 ? -4.441 -7.341 9.610 1.00 76.50 103 SER A CA 1
ATOM 784 C C . SER A 1 103 ? -3.655 -8.651 9.452 1.00 76.50 103 SER A C 1
ATOM 786 O O . SER A 1 103 ? -2.748 -8.728 8.619 1.00 76.50 103 SER A O 1
ATOM 788 N N . TYR A 1 104 ? -4.049 -9.722 10.153 1.00 80.38 104 TYR A N 1
ATOM 789 C CA . TYR A 1 104 ? -3.430 -11.046 9.994 1.00 80.38 104 TYR A CA 1
ATOM 790 C C . TYR A 1 104 ? -3.592 -11.622 8.581 1.00 80.38 104 TYR A C 1
ATOM 792 O O . TYR A 1 104 ? -2.629 -12.165 8.034 1.00 80.38 104 TYR A O 1
ATOM 800 N N . LEU A 1 105 ? -4.773 -11.479 7.969 1.00 78.56 105 LEU A N 1
ATOM 801 C CA . LEU A 1 105 ? -5.001 -11.895 6.580 1.00 78.56 105 LEU A CA 1
ATOM 802 C C . LEU A 1 105 ? -4.094 -11.133 5.602 1.00 78.56 105 LEU A C 1
ATOM 804 O O . LEU A 1 105 ? -3.513 -11.743 4.704 1.00 78.56 105 LEU A O 1
ATOM 808 N N . GLY A 1 106 ? -3.912 -9.826 5.813 1.00 75.88 106 GLY A N 1
ATOM 809 C CA . GLY A 1 106 ? -3.004 -8.998 5.017 1.00 75.88 106 GLY A CA 1
ATOM 810 C C . GLY A 1 106 ? -1.554 -9.480 5.082 1.00 75.88 106 GLY A C 1
ATOM 811 O O . GLY A 1 106 ? -0.914 -9.666 4.045 1.00 75.88 106 GLY A O 1
ATOM 812 N N . TRP A 1 107 ? -1.048 -9.767 6.286 1.00 77.44 107 TRP A N 1
ATOM 813 C CA . TRP A 1 107 ? 0.302 -10.314 6.471 1.00 77.44 107 TRP A CA 1
ATOM 814 C C . TRP A 1 107 ? 0.476 -11.693 5.830 1.00 77.44 107 TRP A C 1
ATOM 816 O O . TRP A 1 107 ? 1.486 -11.938 5.169 1.00 77.44 107 TRP A O 1
ATOM 826 N N . MET A 1 108 ? -0.510 -12.584 5.964 1.00 77.94 108 MET A N 1
ATOM 827 C CA . MET A 1 108 ? -0.482 -13.907 5.329 1.00 77.94 108 MET A CA 1
ATOM 828 C C . MET A 1 108 ? -0.412 -13.810 3.800 1.00 77.94 108 MET A C 1
ATOM 830 O O . MET A 1 108 ? 0.349 -14.548 3.166 1.00 77.94 108 MET A O 1
ATOM 834 N N . LEU A 1 109 ? -1.153 -12.874 3.202 1.00 78.12 109 LEU A N 1
ATOM 835 C CA . LEU A 1 109 ? -1.150 -12.648 1.758 1.00 78.12 109 LEU A CA 1
ATOM 836 C C . LEU A 1 109 ? 0.204 -12.107 1.275 1.00 78.12 109 LEU A C 1
ATOM 838 O O . LEU A 1 109 ? 0.763 -12.625 0.307 1.00 78.12 109 LEU A O 1
ATOM 842 N N . LEU A 1 110 ? 0.780 -11.142 1.997 1.00 75.25 110 LEU A N 1
ATOM 843 C CA . LEU A 1 110 ? 2.120 -10.608 1.725 1.00 75.25 110 LEU A CA 1
ATOM 844 C C . LEU A 1 110 ? 3.201 -11.694 1.797 1.00 75.25 110 LEU A C 1
ATOM 846 O O . LEU A 1 110 ? 3.998 -11.836 0.871 1.00 75.25 110 LEU A O 1
ATOM 850 N N . ILE A 1 111 ? 3.201 -12.508 2.856 1.00 80.69 111 ILE A N 1
ATOM 851 C CA . ILE A 1 111 ? 4.159 -13.613 3.021 1.00 80.69 111 ILE A CA 1
ATOM 852 C C . ILE A 1 111 ? 4.013 -14.632 1.886 1.00 80.69 111 ILE A C 1
ATOM 854 O O . ILE A 1 111 ? 5.013 -15.124 1.359 1.00 80.69 111 ILE A O 1
ATOM 858 N N . THR A 1 112 ? 2.780 -14.941 1.482 1.00 77.00 112 THR A N 1
ATOM 859 C CA . THR A 1 112 ? 2.510 -15.884 0.388 1.00 77.00 112 THR A CA 1
ATOM 860 C C . THR A 1 112 ? 3.030 -15.353 -0.947 1.00 77.00 112 THR A C 1
ATOM 862 O O . THR A 1 112 ? 3.702 -16.088 -1.674 1.00 77.00 112 THR A O 1
ATOM 865 N N . LEU A 1 113 ? 2.806 -14.069 -1.244 1.00 70.88 113 LEU A N 1
ATOM 866 C CA . LEU A 1 113 ? 3.345 -13.409 -2.437 1.00 70.88 113 LEU A CA 1
ATOM 867 C C . L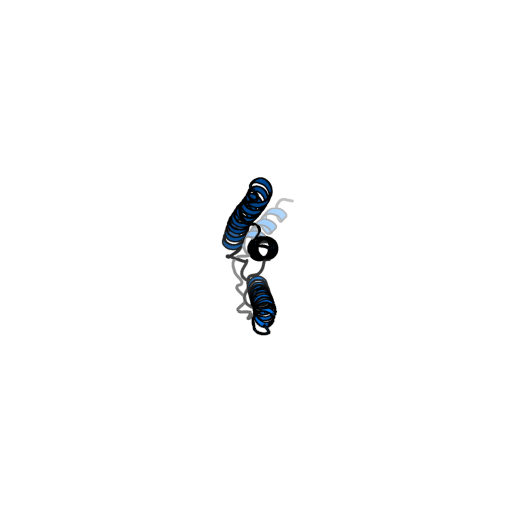EU A 1 113 ? 4.878 -13.417 -2.453 1.00 70.88 113 LEU A C 1
ATOM 869 O O . LEU A 1 113 ? 5.480 -13.759 -3.471 1.00 70.88 113 LEU A O 1
ATOM 873 N N . VAL A 1 114 ? 5.516 -13.119 -1.317 1.00 73.62 114 VAL A N 1
ATOM 874 C CA . VAL A 1 114 ? 6.981 -13.161 -1.189 1.00 73.62 114 VAL A CA 1
ATOM 875 C C . VAL A 1 114 ? 7.513 -14.581 -1.391 1.00 73.62 114 VAL A C 1
ATOM 877 O O . VAL A 1 114 ? 8.484 -14.768 -2.122 1.00 73.62 114 VAL A O 1
ATOM 880 N N . LYS A 1 115 ? 6.869 -15.606 -0.815 1.00 73.25 115 LYS A N 1
ATOM 881 C CA . LYS A 1 115 ? 7.275 -17.011 -1.003 1.00 73.25 115 LYS A CA 1
ATOM 882 C C . LYS A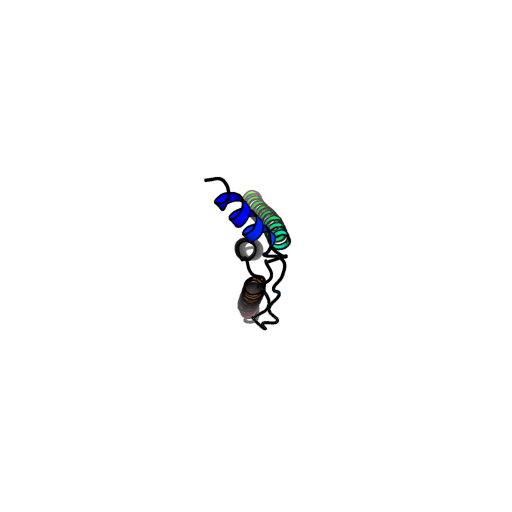 1 115 ? 7.112 -17.483 -2.447 1.00 73.25 115 LYS A C 1
ATOM 884 O O . LYS A 1 115 ? 7.996 -18.167 -2.961 1.00 73.25 115 LYS A O 1
ATOM 889 N N . LEU A 1 116 ? 6.022 -17.111 -3.117 1.00 66.06 116 LEU A N 1
ATOM 890 C CA . LEU A 1 116 ? 5.808 -17.425 -4.534 1.00 66.06 116 LEU A CA 1
ATOM 891 C C . LEU A 1 116 ? 6.836 -16.719 -5.430 1.00 66.06 116 LEU A C 1
ATOM 893 O O . LEU A 1 116 ? 7.371 -17.337 -6.351 1.00 66.06 116 LEU A O 1
ATOM 897 N N . GLY A 1 117 ? 7.168 -15.461 -5.125 1.00 55.56 117 GLY A N 1
ATOM 898 C CA . GLY A 1 117 ? 8.230 -14.716 -5.805 1.00 55.56 117 GLY A CA 1
ATOM 899 C C . GLY A 1 117 ? 9.628 -15.299 -5.562 1.00 55.56 117 GLY A C 1
ATOM 900 O O . GLY A 1 117 ? 10.427 -15.385 -6.492 1.00 55.56 117 GLY A O 1
ATOM 901 N N . GLY A 1 118 ? 9.912 -15.764 -4.342 1.00 53.50 118 GLY A N 1
ATOM 902 C CA . GLY A 1 118 ? 11.180 -16.398 -3.972 1.00 53.50 118 GLY A CA 1
ATOM 903 C C . GLY A 1 118 ? 11.380 -17.771 -4.614 1.00 53.50 118 GLY A C 1
ATOM 904 O O . GLY A 1 118 ? 12.476 -18.082 -5.073 1.00 53.50 118 GLY A O 1
ATOM 905 N N . LYS A 1 119 ? 10.313 -18.570 -4.750 1.00 48.25 119 LYS A N 1
ATOM 906 C CA . LYS A 1 119 ? 10.379 -19.887 -5.403 1.00 48.25 119 LYS A CA 1
ATOM 907 C C . LYS A 1 119 ? 10.728 -19.793 -6.895 1.00 48.25 119 LYS A C 1
ATOM 909 O O . LYS A 1 119 ? 11.350 -20.706 -7.422 1.00 48.25 119 LYS A O 1
ATOM 914 N N . ARG A 1 120 ? 10.410 -18.672 -7.559 1.00 48.88 120 ARG A N 1
ATOM 915 C CA . ARG A 1 120 ? 10.845 -18.404 -8.944 1.00 48.88 120 ARG A CA 1
ATOM 916 C C . ARG A 1 120 ? 12.323 -18.009 -9.077 1.00 48.88 120 ARG A C 1
ATOM 918 O O . ARG A 1 120 ? 12.826 -18.025 -10.190 1.00 48.88 120 ARG A O 1
ATOM 925 N N . ARG A 1 121 ? 13.023 -17.668 -7.986 1.00 47.94 121 ARG A N 1
ATOM 926 C CA . ARG A 1 121 ? 14.459 -17.312 -8.006 1.00 47.94 121 ARG A CA 1
ATOM 927 C C . ARG A 1 121 ? 15.404 -18.455 -7.636 1.00 47.94 121 ARG A C 1
ATOM 929 O O . ARG A 1 121 ? 16.604 -18.289 -7.778 1.00 47.94 121 ARG A O 1
ATOM 936 N N . GLY A 1 122 ? 14.881 -19.587 -7.164 1.00 41.44 122 GLY A N 1
ATOM 937 C CA . GLY A 1 122 ? 15.674 -20.774 -6.812 1.00 41.44 122 GLY A CA 1
ATOM 938 C C . GLY A 1 122 ? 15.618 -21.904 -7.845 1.00 41.44 122 GLY A C 1
ATOM 939 O O . GLY A 1 122 ? 15.957 -23.030 -7.506 1.00 41.44 122 GLY A O 1
ATOM 940 N N . ALA A 1 123 ? 15.120 -21.634 -9.056 1.00 39.56 123 ALA A N 1
ATOM 941 C CA . ALA A 1 123 ? 14.948 -22.621 -10.129 1.00 39.56 123 ALA A CA 1
ATOM 942 C C . ALA A 1 123 ? 15.731 -22.254 -11.405 1.00 39.56 123 ALA A C 1
ATOM 944 O O . ALA A 1 123 ? 15.296 -22.583 -12.507 1.00 39.56 123 ALA A O 1
ATOM 945 N N . GLY A 1 124 ? 16.844 -21.534 -11.246 1.00 38.50 124 GLY A N 1
ATOM 946 C CA . GLY A 1 124 ? 17.831 -21.268 -12.293 1.00 38.50 124 GLY A CA 1
ATOM 947 C C . GLY A 1 124 ? 19.183 -21.789 -11.852 1.00 38.50 124 GLY A C 1
ATOM 948 O O . GLY A 1 124 ? 19.552 -21.463 -10.702 1.00 38.50 124 GLY A O 1
#

Organism: NCBI:txid1169539

pLDDT: mean 71.12, std 14.21, range [38.5, 89.62]

Sequence (124 aa):
MGGVIGNVLAKVMTVSVSRKPGGGPPPLLKNPSRASCLIAAFVQALVFLTAISANVLQSMLDWSCNPWTTCYFQLSAVICLLTTVFYVFLACVDYRSDERWYSYLGWMLLITLVKLGGKRRGAG

Radius of gyration: 26.69 Å; chains: 1; bounding box: 73×44×60 Å

Foldseek 3Di:
DPPPVVVVVVVVVPPPDDPDPDPDPPPFDWDPCLVVLVVVLVVLVVVLVVLVVVLVVCVVVVPDPDVVVNVVSVVSNVVSVVSSVLSNVLSPDTGPVVSVVSVVVNVVVVVVVVVVVVVVVVPD

Secondary structure (DSSP, 8-state):
--HHHHHHHHHHHT---------PPPP--B-TTHHHHHHHHHHHHHHHHHHHHHHHHHHHHT----HHHHHHHHHHHHHHHHHHHHHHHHHH--BHHHHHHHHHHHHHHHHHHHHHHHHTTS--